Protein AF-A0A5J4QZ79-F1 (afdb_monomer_lite)

Foldseek 3Di:
DDDPVNLVVLVVVLVVVVVVVVVVCVVPVDPPPDDDPPPPPPDDDSVVSSVVSVVVVVD

Organism: NCBI:txid433724

Sequence (59 aa):
MFTPDKIIEIFCIADDFCKGFDLEVQKHQIETVDKKSYQRPSRMSDSEIIWLCFRILLN

Radius of gyration: 15.02 Å; chains: 1; bounding box: 26×18×45 Å

Secondary structure (DSSP, 8-state):
---HHHHHHHHHHHHHHHHHHHHHHHHH----TT--S----SS--HHHHHHHHHHHHT-

pLDDT: mean 77.74, std 9.99, range [55.22, 89.62]

Structure (mmCIF, N/CA/C/O backbone):
data_AF-A0A5J4QZ79-F1
#
_entry.id   AF-A0A5J4QZ79-F1
#
loop_
_atom_site.group_PDB
_atom_site.id
_atom_site.type_symbol
_atom_site.label_atom_id
_atom_site.label_alt_id
_atom_site.label_comp_id
_atom_site.label_asym_id
_atom_site.label_entity_id
_atom_site.label_seq_id
_atom_site.pdbx_PDB_ins_code
_atom_site.Cartn_x
_atom_site.Cartn_y
_atom_site.Cartn_z
_atom_site.occupancy
_atom_site.B_iso_or_equiv
_atom_site.auth_seq_id
_atom_site.auth_comp_id
_atom_site.auth_asym_id
_atom_site.auth_atom_id
_atom_site.pdbx_PDB_model_num
ATOM 1 N N . MET A 1 1 ? -3.026 -10.440 21.117 1.00 68.06 1 MET A N 1
ATOM 2 C CA . MET A 1 1 ? -4.175 -10.114 20.245 1.00 68.06 1 MET A CA 1
ATOM 3 C C . MET A 1 1 ? -3.762 -8.945 19.372 1.00 68.06 1 MET A C 1
ATOM 5 O O . MET A 1 1 ? -3.279 -7.963 19.924 1.00 68.06 1 MET A O 1
ATOM 9 N N . PHE A 1 2 ? -3.855 -9.068 18.048 1.00 73.00 2 PHE A N 1
ATOM 10 C CA . PHE A 1 2 ? -3.661 -7.916 17.170 1.00 73.00 2 PHE A CA 1
ATOM 11 C C . PHE A 1 2 ? -4.852 -6.983 17.362 1.00 73.00 2 PHE A C 1
ATOM 13 O O . PHE A 1 2 ? -5.982 -7.361 17.062 1.00 73.00 2 PHE A O 1
ATOM 20 N N . THR A 1 3 ? -4.611 -5.818 17.952 1.00 89.62 3 THR A N 1
ATOM 21 C CA . THR A 1 3 ? -5.628 -4.775 18.053 1.00 89.62 3 THR A CA 1
ATOM 22 C C . THR A 1 3 ? -5.677 -3.997 16.740 1.00 89.62 3 THR A C 1
ATOM 24 O O . THR A 1 3 ? -4.652 -3.910 16.054 1.00 89.62 3 THR A O 1
ATOM 27 N N . PRO A 1 4 ? -6.839 -3.427 16.380 1.00 87.75 4 PRO A N 1
ATOM 28 C CA . PRO A 1 4 ? -6.975 -2.603 15.182 1.00 87.75 4 PRO A CA 1
ATOM 29 C C . PRO A 1 4 ? -5.905 -1.509 15.111 1.00 87.75 4 PRO A C 1
ATOM 31 O O . PRO A 1 4 ? -5.316 -1.306 14.057 1.00 87.75 4 PRO A O 1
ATOM 34 N N . ASP A 1 5 ? -5.574 -0.898 16.249 1.00 88.50 5 ASP A N 1
ATOM 35 C CA . ASP A 1 5 ? -4.570 0.165 16.349 1.00 88.50 5 ASP A CA 1
ATOM 36 C C . ASP A 1 5 ? -3.180 -0.288 15.883 1.00 88.50 5 ASP A C 1
ATOM 38 O O . ASP A 1 5 ? -2.535 0.405 15.103 1.00 88.50 5 ASP A O 1
ATOM 42 N N . LYS A 1 6 ? -2.745 -1.495 16.276 1.00 84.25 6 LYS A N 1
ATOM 43 C CA . LYS A 1 6 ? -1.452 -2.053 15.845 1.00 84.25 6 LYS A CA 1
ATOM 44 C C . LYS A 1 6 ? -1.430 -2.393 14.360 1.00 84.25 6 LYS A C 1
ATOM 46 O O . LYS A 1 6 ? -0.393 -2.293 13.718 1.00 84.25 6 LYS A O 1
ATOM 51 N N . ILE A 1 7 ? -2.565 -2.831 13.815 1.00 84.50 7 ILE A N 1
ATOM 52 C CA . ILE A 1 7 ? -2.685 -3.101 12.380 1.00 84.50 7 ILE A CA 1
ATOM 53 C C . ILE A 1 7 ? -2.562 -1.781 11.612 1.00 84.50 7 ILE A C 1
ATOM 55 O O . ILE A 1 7 ? -1.779 -1.701 10.671 1.00 84.50 7 ILE A O 1
ATOM 59 N N . ILE A 1 8 ? -3.274 -0.739 12.048 1.00 89.00 8 ILE A N 1
ATOM 60 C CA . ILE A 1 8 ? -3.232 0.597 11.440 1.00 89.00 8 ILE A CA 1
ATOM 61 C C . ILE A 1 8 ? -1.815 1.179 11.489 1.00 89.00 8 ILE A C 1
ATOM 63 O O . ILE A 1 8 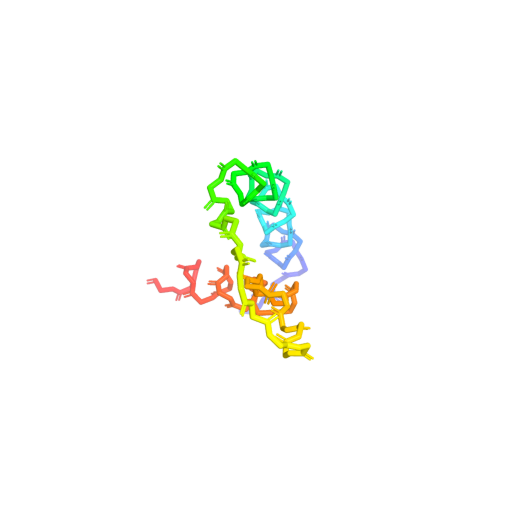? -1.347 1.709 10.487 1.00 89.00 8 ILE A O 1
ATOM 67 N N . GLU A 1 9 ? -1.112 1.033 12.612 1.00 87.81 9 GLU A N 1
ATOM 68 C CA . GLU A 1 9 ? 0.276 1.479 12.763 1.00 87.81 9 GLU A CA 1
ATOM 69 C C . GLU A 1 9 ? 1.212 0.807 11.743 1.00 87.81 9 GLU A C 1
ATOM 71 O O . GLU A 1 9 ? 1.976 1.489 11.061 1.00 87.81 9 GLU A O 1
ATOM 76 N N . ILE A 1 10 ? 1.090 -0.511 11.549 1.00 85.12 10 ILE A N 1
ATOM 77 C CA . ILE A 1 10 ? 1.870 -1.251 10.542 1.00 85.12 10 ILE A CA 1
ATOM 78 C C . ILE A 1 10 ? 1.546 -0.771 9.123 1.00 85.12 10 ILE A C 1
ATOM 80 O O . ILE A 1 10 ? 2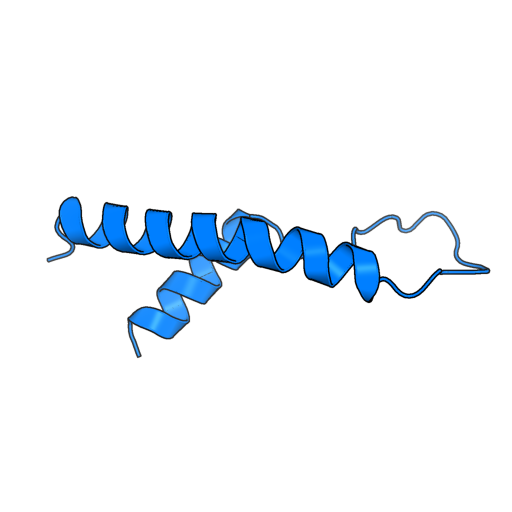.461 -0.592 8.320 1.00 85.12 10 ILE A O 1
ATOM 84 N N . PHE A 1 11 ? 0.267 -0.543 8.805 1.00 85.12 11 PHE A N 1
ATOM 85 C CA . PHE A 1 11 ? -0.127 -0.002 7.502 1.00 85.12 11 PHE A CA 1
ATOM 86 C C . PHE A 1 11 ? 0.430 1.404 7.274 1.00 85.12 11 PHE A C 1
ATOM 88 O O . PHE A 1 11 ? 0.881 1.696 6.172 1.00 85.12 11 PHE A O 1
ATOM 95 N N . CYS A 1 12 ? 0.449 2.249 8.306 1.00 89.25 12 CYS A N 1
ATOM 96 C CA . CYS A 1 12 ? 0.995 3.599 8.215 1.00 89.25 12 CYS A CA 1
ATOM 97 C C . CYS A 1 12 ? 2.508 3.573 7.943 1.00 89.25 12 CYS A C 1
ATOM 99 O O . CYS A 1 12 ? 2.991 4.274 7.059 1.00 89.25 12 CYS A O 1
ATOM 101 N N . ILE A 1 13 ? 3.245 2.698 8.639 1.00 87.62 13 ILE A N 1
ATOM 102 C CA . ILE A 1 13 ? 4.684 2.494 8.417 1.00 87.62 13 ILE A CA 1
ATOM 103 C C . ILE A 1 13 ? 4.952 1.967 7.000 1.00 87.62 13 ILE A C 1
ATOM 105 O O . ILE A 1 13 ? 5.879 2.428 6.334 1.00 87.62 13 ILE A O 1
ATOM 109 N N . ALA A 1 14 ? 4.148 1.007 6.531 1.00 86.56 14 ALA A N 1
ATOM 110 C CA . ALA A 1 14 ? 4.281 0.459 5.184 1.00 86.56 14 ALA A CA 1
ATOM 111 C C . ALA A 1 14 ? 3.997 1.517 4.103 1.00 86.56 14 ALA A C 1
ATOM 113 O O . ALA A 1 14 ? 4.742 1.601 3.130 1.00 86.56 14 ALA A O 1
ATOM 114 N N . ASP A 1 15 ? 2.968 2.350 4.286 1.00 87.25 15 ASP A 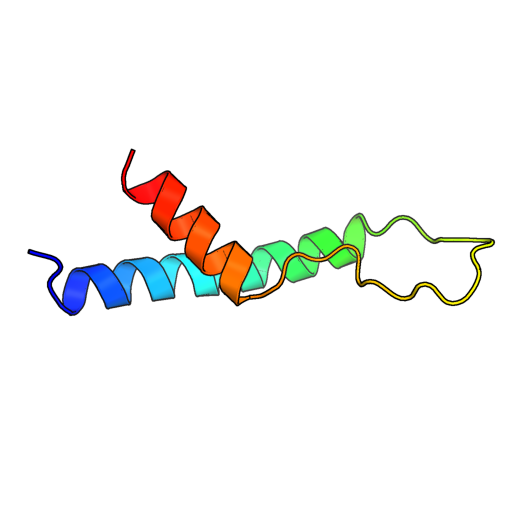N 1
ATOM 115 C CA . ASP A 1 15 ? 2.615 3.436 3.364 1.00 87.25 15 ASP A CA 1
ATOM 116 C C . ASP A 1 15 ? 3.730 4.490 3.266 1.00 87.25 15 ASP A C 1
ATOM 118 O O . ASP A 1 15 ? 4.150 4.863 2.168 1.00 87.25 15 ASP A O 1
ATOM 122 N N . ASP A 1 16 ? 4.286 4.915 4.403 1.00 89.00 16 ASP A N 1
ATOM 123 C CA . ASP A 1 16 ? 5.388 5.880 4.430 1.00 89.00 16 ASP A CA 1
ATOM 124 C C . ASP A 1 16 ? 6.691 5.307 3.851 1.00 89.00 16 ASP A C 1
ATOM 126 O O . ASP A 1 16 ? 7.416 6.010 3.138 1.00 89.00 16 ASP A O 1
ATOM 130 N N . PHE A 1 17 ? 6.966 4.018 4.071 1.00 86.12 17 PHE A N 1
ATOM 131 C CA . PHE A 1 17 ? 8.072 3.325 3.412 1.00 86.12 17 PHE A CA 1
ATOM 132 C C . PHE A 1 17 ? 7.885 3.273 1.890 1.00 86.12 17 PHE A C 1
ATOM 134 O O . PHE A 1 17 ? 8.810 3.624 1.158 1.00 86.12 17 PHE A O 1
ATOM 141 N N . CYS A 1 18 ? 6.699 2.889 1.403 1.00 83.94 18 CYS A N 1
ATOM 142 C CA . CYS A 1 18 ? 6.395 2.821 -0.029 1.00 83.94 18 CYS A CA 1
ATOM 143 C C . CYS A 1 18 ? 6.623 4.169 -0.733 1.00 83.94 18 CYS A C 1
ATOM 145 O O . CYS A 1 18 ? 7.226 4.198 -1.807 1.00 83.94 18 CYS A O 1
ATOM 147 N N . LYS A 1 19 ? 6.228 5.290 -0.108 1.00 86.00 19 LYS A N 1
ATOM 148 C CA . LYS A 1 19 ? 6.464 6.645 -0.645 1.00 86.00 19 LYS A CA 1
ATOM 149 C C . LYS A 1 19 ? 7.950 6.945 -0.851 1.00 86.00 19 LYS A C 1
ATOM 151 O O . LYS A 1 19 ? 8.326 7.524 -1.869 1.00 86.00 19 LYS A O 1
ATOM 156 N N . GLY A 1 20 ? 8.798 6.569 0.108 1.00 85.69 20 GLY A N 1
ATOM 157 C CA . GLY A 1 20 ? 10.249 6.742 -0.001 1.00 85.69 20 GLY A CA 1
ATOM 158 C C . GLY A 1 20 ? 10.885 5.766 -0.994 1.00 85.69 20 GLY A C 1
ATOM 159 O O . GLY A 1 20 ? 11.742 6.148 -1.790 1.00 85.69 20 GLY A O 1
ATOM 160 N N . PHE A 1 21 ? 10.427 4.515 -0.979 1.00 83.38 21 PHE A N 1
ATOM 161 C CA . PHE A 1 21 ? 10.936 3.441 -1.823 1.00 83.38 21 PHE A CA 1
ATOM 162 C C . PHE A 1 21 ? 10.700 3.712 -3.309 1.00 83.38 21 PHE A C 1
ATOM 164 O O . PHE A 1 21 ? 11.613 3.514 -4.103 1.00 83.38 21 PHE A O 1
ATOM 171 N N . ASP A 1 22 ? 9.534 4.232 -3.696 1.00 82.06 22 ASP A N 1
ATOM 172 C CA . ASP A 1 22 ? 9.236 4.523 -5.102 1.00 82.06 22 ASP A CA 1
ATOM 173 C C . ASP A 1 22 ? 10.164 5.585 -5.700 1.00 82.06 22 ASP A C 1
ATOM 175 O O . ASP A 1 22 ? 10.628 5.440 -6.835 1.00 82.06 22 ASP A O 1
ATOM 179 N N . LEU A 1 23 ? 10.506 6.615 -4.923 1.00 85.75 23 LEU A N 1
ATOM 180 C CA . LEU A 1 23 ? 11.479 7.629 -5.334 1.00 85.75 23 LEU A CA 1
ATOM 181 C C . LEU A 1 23 ? 12.880 7.032 -5.497 1.00 85.75 23 LEU A C 1
ATOM 183 O O . LEU A 1 23 ? 13.607 7.382 -6.428 1.00 85.75 23 LEU A O 1
ATOM 187 N N . GLU A 1 24 ? 13.261 6.124 -4.603 1.00 84.19 24 GLU A N 1
ATOM 188 C CA . GLU A 1 24 ? 14.589 5.518 -4.607 1.00 84.19 24 GLU A CA 1
ATOM 189 C C . GLU A 1 24 ? 14.744 4.467 -5.712 1.00 84.19 24 GLU A C 1
ATOM 191 O O . GLU A 1 24 ? 15.771 4.430 -6.394 1.00 84.19 24 GLU A O 1
ATOM 196 N N . VAL A 1 25 ? 13.694 3.680 -5.962 1.00 81.31 25 VAL A N 1
ATOM 197 C CA . VAL A 1 25 ? 13.597 2.731 -7.076 1.00 81.31 25 VAL A CA 1
ATOM 198 C C . VAL A 1 25 ? 13.651 3.463 -8.409 1.00 81.31 25 VAL A C 1
ATOM 200 O O . VAL A 1 25 ? 14.288 2.974 -9.330 1.00 81.31 25 VAL A O 1
ATOM 203 N N . GLN A 1 26 ? 13.035 4.639 -8.549 1.00 80.12 26 GLN A N 1
ATOM 204 C CA . GLN A 1 26 ? 13.170 5.448 -9.769 1.00 80.12 26 GLN A CA 1
ATOM 205 C C . GLN A 1 26 ? 14.602 5.922 -10.023 1.00 80.12 26 GLN A C 1
ATOM 207 O O . GLN A 1 26 ? 15.049 5.895 -11.165 1.00 80.12 26 GLN A O 1
ATOM 212 N N . LYS A 1 27 ? 15.344 6.299 -8.979 1.00 82.44 27 LYS A N 1
ATOM 213 C CA . LYS A 1 27 ? 16.739 6.747 -9.117 1.00 82.44 27 LYS A CA 1
ATOM 214 C C . LYS A 1 27 ? 17.723 5.614 -9.403 1.00 82.44 27 LYS A C 1
ATOM 216 O O . LYS A 1 27 ? 18.687 5.820 -10.129 1.00 82.44 27 LYS A O 1
ATOM 221 N N . HIS A 1 28 ? 17.496 4.441 -8.815 1.00 79.50 28 HIS A N 1
ATOM 222 C CA . HIS A 1 28 ? 18.403 3.289 -8.901 1.00 79.50 28 HIS A CA 1
ATOM 223 C C . HIS A 1 28 ? 17.940 2.236 -9.910 1.00 79.50 28 HIS A C 1
ATOM 225 O O . HIS A 1 28 ? 18.498 1.137 -9.973 1.00 79.50 28 HIS A O 1
ATOM 231 N N . GLN A 1 29 ? 16.910 2.549 -10.696 1.00 72.06 29 GLN A N 1
ATOM 232 C CA . GLN A 1 29 ? 16.426 1.672 -11.745 1.00 72.06 29 GLN A CA 1
ATOM 233 C C . GLN A 1 29 ? 17.519 1.493 -12.798 1.00 72.06 29 GLN A C 1
ATOM 235 O O . GLN A 1 29 ? 17.946 2.436 -13.459 1.00 72.06 29 GLN A O 1
ATOM 240 N N . ILE A 1 30 ? 17.985 0.254 -12.940 1.00 71.38 30 ILE A N 1
ATOM 241 C CA . ILE A 1 30 ? 18.958 -0.112 -13.963 1.00 71.38 30 ILE A CA 1
ATOM 242 C C . ILE A 1 30 ? 18.234 -0.060 -15.309 1.00 71.38 30 ILE A C 1
ATOM 244 O O . ILE A 1 30 ? 17.338 -0.872 -15.562 1.00 71.38 30 ILE A O 1
ATOM 248 N N . GLU A 1 31 ? 18.617 0.883 -16.168 1.00 65.88 31 GLU A N 1
ATOM 249 C CA . GLU A 1 31 ? 18.101 0.961 -17.532 1.00 65.88 31 GLU A CA 1
ATOM 250 C C . GLU A 1 31 ? 18.419 -0.347 -18.267 1.00 65.88 31 GLU A C 1
ATOM 252 O O . GLU A 1 31 ? 19.573 -0.741 -18.457 1.00 65.88 31 GLU A O 1
ATOM 257 N N . THR A 1 32 ? 17.372 -1.075 -18.646 1.00 63.34 32 THR A N 1
ATOM 258 C CA . THR A 1 32 ? 17.523 -2.340 -19.363 1.00 63.34 32 THR A CA 1
ATOM 259 C C . THR A 1 32 ? 17.660 -2.044 -20.851 1.00 63.34 32 THR A C 1
ATOM 261 O O . THR A 1 32 ? 16.683 -2.016 -21.585 1.00 63.34 32 THR A O 1
ATOM 264 N N . VAL A 1 33 ? 18.901 -1.829 -21.294 1.00 63.22 33 VAL A N 1
ATOM 265 C CA . VAL A 1 33 ? 19.252 -1.451 -22.678 1.00 63.22 33 VAL A CA 1
ATOM 266 C C . VAL A 1 33 ? 18.814 -2.482 -23.741 1.00 63.22 33 VAL A C 1
ATOM 268 O O . VAL A 1 33 ? 18.757 -2.132 -24.912 1.00 63.22 33 VAL A O 1
ATOM 271 N N . ASP A 1 34 ? 18.454 -3.729 -23.384 1.00 65.62 34 ASP A N 1
ATOM 272 C CA . ASP A 1 34 ? 18.375 -4.801 -24.400 1.00 65.62 34 ASP A CA 1
ATOM 273 C C . ASP A 1 34 ? 17.407 -5.989 -24.163 1.00 65.62 34 ASP A C 1
ATOM 275 O O . ASP A 1 34 ? 17.609 -7.071 -24.718 1.00 65.62 34 ASP A O 1
ATOM 279 N N . LYS A 1 35 ? 16.363 -5.901 -23.320 1.00 55.22 35 LYS A N 1
ATOM 280 C CA . LYS A 1 35 ? 15.618 -7.126 -22.927 1.00 55.22 35 LYS A CA 1
ATOM 281 C C . LYS A 1 35 ? 14.160 -7.201 -23.393 1.00 55.22 35 LYS A C 1
ATOM 283 O O . LYS A 1 35 ? 13.306 -6.410 -23.013 1.00 55.22 35 LYS A O 1
ATOM 288 N N . LYS A 1 36 ? 13.919 -8.259 -24.187 1.00 60.44 36 LYS A N 1
ATOM 289 C CA . 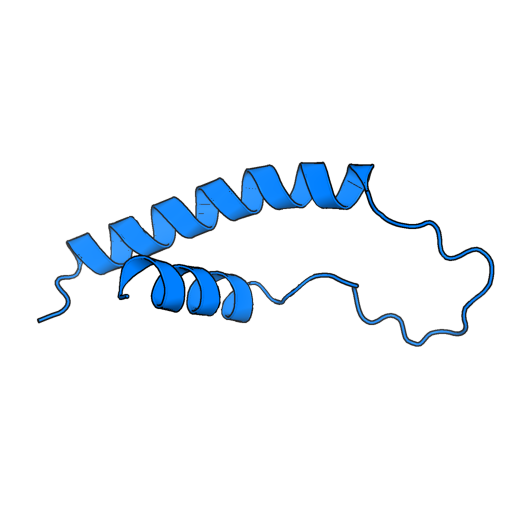LYS A 1 36 ? 12.641 -8.894 -24.561 1.00 60.44 36 LYS A CA 1
ATOM 290 C C . LYS A 1 36 ? 11.592 -8.787 -23.450 1.00 60.44 36 LYS A C 1
ATOM 292 O O . LYS A 1 36 ? 11.940 -8.921 -22.282 1.00 60.44 36 LYS A O 1
ATOM 297 N N . SER A 1 37 ? 10.327 -8.641 -23.854 1.00 55.75 37 SER A N 1
ATOM 298 C CA . SER A 1 37 ? 9.111 -8.312 -23.085 1.00 55.75 37 SER A CA 1
ATOM 299 C C . SER A 1 37 ? 8.724 -9.246 -21.920 1.00 55.75 37 SER A C 1
ATOM 301 O O . SER A 1 37 ? 7.552 -9.568 -21.730 1.00 55.75 37 SER A O 1
ATOM 303 N N . TYR A 1 38 ? 9.667 -9.681 -21.095 1.00 57.56 38 TYR A N 1
ATOM 304 C CA . TYR A 1 38 ? 9.376 -10.147 -19.749 1.00 57.56 38 TYR A CA 1
ATOM 305 C C . TYR A 1 38 ? 9.324 -8.908 -18.845 1.00 57.56 38 TYR A C 1
ATOM 307 O O . TYR A 1 38 ? 10.189 -8.693 -18.003 1.00 57.56 38 TYR A O 1
ATOM 315 N N . GLN A 1 39 ? 8.326 -8.043 -19.069 1.00 60.69 39 GLN A N 1
ATOM 316 C CA . GLN A 1 39 ? 8.034 -6.876 -18.228 1.00 60.69 39 GLN A CA 1
ATOM 317 C C . GLN A 1 39 ? 7.478 -7.351 -16.880 1.00 60.69 39 GLN A C 1
ATOM 319 O O . GLN A 1 39 ? 6.304 -7.182 -16.563 1.00 60.69 39 GLN A O 1
ATOM 324 N N . ARG A 1 40 ? 8.314 -8.006 -16.076 1.00 62.62 40 ARG A N 1
ATOM 325 C CA . ARG A 1 40 ? 8.087 -8.054 -14.638 1.00 62.62 40 ARG A CA 1
ATOM 326 C C . ARG A 1 40 ? 8.652 -6.738 -14.117 1.00 62.62 40 ARG A C 1
ATOM 328 O O . ARG A 1 40 ? 9.841 -6.500 -14.338 1.00 62.62 40 ARG A O 1
ATOM 335 N N . PRO A 1 41 ? 7.847 -5.864 -13.491 1.00 62.16 41 PRO A N 1
ATOM 336 C CA . PRO A 1 41 ? 8.435 -4.755 -12.765 1.00 62.16 41 PRO A CA 1
ATOM 337 C C . PRO A 1 41 ? 9.425 -5.369 -11.770 1.00 62.16 41 PRO A C 1
ATOM 339 O O . PRO A 1 41 ? 9.065 -6.291 -11.040 1.00 62.16 41 PRO A O 1
ATOM 342 N N . SER A 1 42 ? 10.670 -4.892 -11.737 1.00 64.12 42 SER A N 1
ATOM 343 C CA . SER A 1 42 ? 11.653 -5.255 -10.700 1.00 64.12 42 SER A CA 1
ATOM 344 C C . SER A 1 42 ? 11.271 -4.650 -9.338 1.00 64.12 42 SER A C 1
ATOM 346 O O . SER A 1 42 ? 12.129 -4.248 -8.558 1.00 64.12 42 SER A O 1
ATOM 348 N N . ARG A 1 43 ? 9.965 -4.534 -9.084 1.00 71.81 43 ARG A N 1
ATOM 349 C CA . ARG A 1 43 ? 9.331 -3.981 -7.902 1.00 71.81 43 ARG A CA 1
ATOM 350 C C . ARG A 1 43 ? 8.520 -5.099 -7.266 1.00 71.81 43 ARG A C 1
ATOM 352 O O . ARG A 1 43 ? 7.772 -5.800 -7.947 1.00 71.81 43 ARG A O 1
ATOM 359 N N . MET A 1 44 ? 8.686 -5.247 -5.961 1.00 78.81 44 MET A N 1
ATOM 360 C CA . MET A 1 44 ? 7.838 -6.104 -5.144 1.00 78.81 44 MET A CA 1
ATOM 361 C C . MET A 1 44 ? 6.384 -5.610 -5.214 1.00 78.81 44 MET A C 1
ATOM 363 O O . MET A 1 44 ? 6.149 -4.407 -5.355 1.00 78.81 44 MET A O 1
ATOM 367 N N . SER A 1 45 ? 5.408 -6.514 -5.141 1.00 80.62 45 SER A N 1
ATOM 368 C CA . SER A 1 45 ? 3.997 -6.108 -5.075 1.00 80.62 45 SER A CA 1
ATOM 369 C C . SER A 1 45 ? 3.680 -5.424 -3.742 1.00 80.62 45 SER A C 1
ATOM 371 O O . SER A 1 45 ? 4.301 -5.734 -2.726 1.00 80.62 45 SER A O 1
ATOM 373 N N . ASP A 1 46 ? 2.675 -4.549 -3.706 1.00 79.69 46 ASP A N 1
ATOM 374 C CA . ASP A 1 46 ? 2.290 -3.850 -2.468 1.00 79.69 46 ASP A CA 1
ATOM 375 C C . ASP A 1 46 ? 1.943 -4.846 -1.341 1.00 79.69 46 ASP A C 1
ATOM 377 O O . ASP A 1 46 ? 2.305 -4.648 -0.183 1.00 79.69 46 ASP A O 1
ATOM 381 N N . SER A 1 47 ? 1.339 -5.989 -1.691 1.00 82.38 47 SER A N 1
ATOM 382 C CA . SER A 1 47 ? 1.083 -7.102 -0.768 1.00 82.38 47 SER A CA 1
ATOM 383 C C . SER A 1 47 ? 2.352 -7.724 -0.181 1.00 82.38 47 SER A C 1
ATOM 385 O O . SER A 1 47 ? 2.373 -8.086 0.994 1.00 82.38 47 SER A O 1
ATOM 387 N N . GLU A 1 48 ? 3.411 -7.857 -0.978 1.00 84.81 48 GLU A N 1
ATOM 388 C CA . GLU A 1 48 ? 4.690 -8.391 -0.509 1.00 84.81 48 GLU A CA 1
ATOM 389 C C . GLU A 1 48 ? 5.440 -7.377 0.359 1.00 84.81 48 GLU A C 1
ATOM 391 O O . GLU A 1 48 ? 6.062 -7.777 1.340 1.00 84.81 48 GLU A O 1
ATOM 396 N N . ILE A 1 49 ? 5.327 -6.077 0.061 1.00 83.19 49 ILE A N 1
ATOM 397 C CA . ILE A 1 49 ? 5.898 -5.009 0.894 1.00 83.19 49 ILE A CA 1
ATOM 398 C C . ILE A 1 49 ? 5.226 -5.003 2.269 1.00 83.19 49 ILE A C 1
ATOM 400 O O . ILE A 1 49 ? 5.911 -5.039 3.288 1.00 83.19 49 ILE A O 1
ATOM 404 N N . ILE A 1 50 ? 3.892 -5.052 2.313 1.00 82.56 50 ILE A N 1
ATOM 405 C CA . ILE A 1 50 ? 3.138 -5.123 3.573 1.00 82.56 50 ILE A CA 1
ATOM 406 C C . ILE A 1 50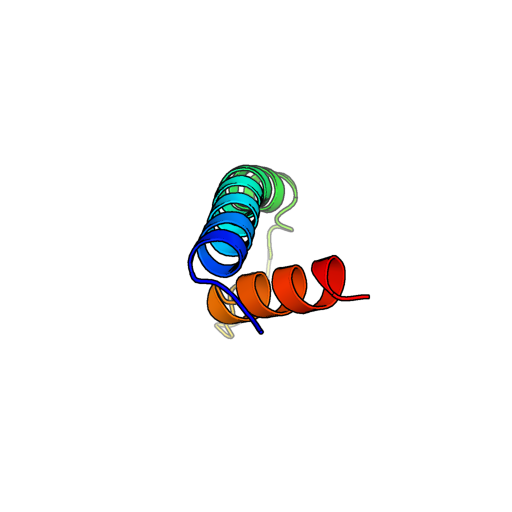 ? 3.524 -6.379 4.362 1.00 82.56 50 ILE A C 1
ATOM 408 O O . ILE A 1 50 ? 3.734 -6.312 5.575 1.00 82.56 50 ILE A O 1
ATOM 412 N N . TRP A 1 51 ? 3.664 -7.525 3.689 1.00 84.94 51 TRP A N 1
ATOM 413 C CA . TRP A 1 51 ? 4.080 -8.767 4.339 1.00 84.94 51 TRP A CA 1
ATOM 414 C C . TRP A 1 51 ? 5.513 -8.698 4.883 1.00 84.94 51 TRP A C 1
ATOM 416 O O . TRP A 1 51 ? 5.774 -9.178 5.986 1.00 84.94 51 TRP A O 1
ATOM 426 N N . LEU A 1 52 ? 6.435 -8.063 4.156 1.00 83.00 52 LEU A N 1
ATOM 427 C CA . LEU A 1 52 ? 7.803 -7.821 4.609 1.00 83.00 52 LEU A CA 1
ATOM 428 C C . LEU A 1 52 ? 7.836 -6.883 5.825 1.00 83.00 52 LEU A C 1
ATOM 430 O O . LEU A 1 52 ? 8.499 -7.200 6.811 1.00 83.00 52 LEU A O 1
ATOM 434 N N . CYS A 1 53 ? 7.083 -5.780 5.806 1.00 79.38 53 CYS A N 1
ATOM 435 C CA . CYS A 1 53 ? 6.942 -4.882 6.955 1.00 79.38 53 CYS A CA 1
ATOM 436 C C . CYS A 1 53 ? 6.383 -5.626 8.176 1.00 79.38 53 CYS A C 1
ATOM 438 O O . CYS A 1 53 ? 6.923 -5.512 9.275 1.00 79.38 53 CYS A O 1
ATOM 440 N N . PHE A 1 54 ? 5.359 -6.460 7.980 1.00 80.56 54 PHE A N 1
ATOM 441 C CA . PHE A 1 54 ? 4.791 -7.305 9.031 1.00 80.56 54 PHE A CA 1
ATOM 442 C C . PHE A 1 54 ? 5.820 -8.300 9.592 1.00 80.56 54 PHE A C 1
ATOM 444 O O . PHE A 1 54 ? 5.902 -8.497 10.801 1.00 80.56 54 PHE A O 1
ATOM 451 N N . ARG A 1 55 ? 6.643 -8.905 8.727 1.00 83.75 55 ARG A N 1
ATOM 452 C CA . ARG A 1 55 ? 7.711 -9.841 9.112 1.00 83.75 55 ARG A CA 1
ATOM 453 C C . ARG A 1 55 ? 8.806 -9.166 9.946 1.00 83.75 55 ARG A C 1
ATOM 455 O O . ARG A 1 55 ? 9.290 -9.787 10.890 1.00 83.75 55 ARG A O 1
ATOM 462 N N . ILE A 1 56 ? 9.198 -7.943 9.583 1.00 80.00 56 ILE A N 1
ATOM 463 C CA . ILE A 1 56 ? 10.257 -7.169 10.252 1.00 80.00 56 ILE A CA 1
ATOM 464 C C . ILE A 1 56 ? 9.785 -6.643 11.611 1.00 80.00 56 ILE A C 1
ATOM 466 O O . ILE A 1 56 ? 10.531 -6.723 12.575 1.00 80.00 56 ILE A O 1
ATOM 470 N N . LEU A 1 57 ? 8.552 -6.140 11.707 1.00 73.88 57 LEU A N 1
ATOM 471 C CA . LEU A 1 57 ? 8.023 -5.527 12.935 1.00 73.88 57 LEU A CA 1
ATOM 472 C C . LEU A 1 57 ? 7.599 -6.543 14.016 1.00 73.88 57 LEU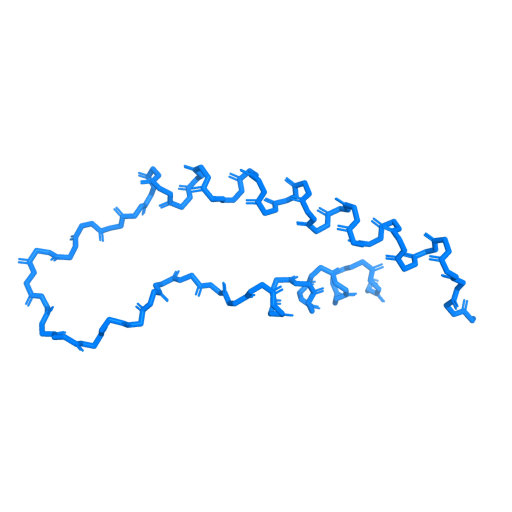 A C 1
ATOM 474 O O . LEU A 1 57 ? 7.236 -6.144 15.121 1.00 73.88 57 LEU A O 1
ATOM 478 N N . LEU A 1 58 ? 7.599 -7.843 13.701 1.00 73.12 58 LEU A N 1
ATOM 479 C CA . LEU A 1 58 ? 7.174 -8.925 14.603 1.00 73.12 58 LEU A CA 1
ATOM 480 C C . LEU A 1 58 ? 8.278 -9.933 14.953 1.00 73.12 58 LEU A C 1
ATOM 482 O O . LEU A 1 58 ? 7.982 -10.918 15.633 1.00 73.12 58 LEU A O 1
ATOM 486 N N . ASN A 1 59 ? 9.511 -9.712 14.486 1.00 61.44 59 ASN A N 1
ATOM 487 C CA . ASN A 1 59 ? 10.720 -10.357 15.019 1.00 61.44 59 ASN A CA 1
ATOM 488 C C . ASN A 1 59 ? 11.384 -9.434 16.038 1.00 61.44 59 ASN A C 1
ATOM 490 O O . ASN A 1 59 ? 11.919 -9.976 17.028 1.00 61.44 59 ASN A O 1
#